Protein AF-A0A7X7XKY8-F1 (afdb_monomer_lite)

Structure (mmCIF, N/CA/C/O backbone):
data_AF-A0A7X7XKY8-F1
#
_entry.id   AF-A0A7X7XKY8-F1
#
loop_
_atom_site.group_PDB
_atom_site.id
_atom_site.type_symbol
_atom_site.label_atom_id
_atom_site.label_alt_id
_atom_site.label_comp_id
_atom_site.label_asym_id
_atom_site.label_entity_id
_atom_site.label_seq_id
_atom_site.pdbx_PDB_ins_code
_atom_site.Cartn_x
_atom_site.Cartn_y
_atom_site.Cartn_z
_atom_site.occupancy
_atom_site.B_iso_or_equiv
_atom_site.auth_seq_id
_atom_site.auth_comp_id
_atom_site.auth_asym_id
_atom_site.auth_atom_id
_atom_site.pdbx_PDB_model_num
ATOM 1 N N . MET A 1 1 ? -3.455 -0.379 -10.842 1.00 80.69 1 MET A N 1
ATOM 2 C CA . MET A 1 1 ? -2.179 0.028 -10.204 1.00 80.69 1 MET A CA 1
ATOM 3 C C . MET A 1 1 ? -2.303 1.465 -9.738 1.00 80.69 1 MET A C 1
ATOM 5 O O . MET A 1 1 ? -2.855 2.275 -10.466 1.00 80.69 1 MET A O 1
ATOM 9 N N . LEU A 1 2 ? -1.863 1.760 -8.518 1.00 88.38 2 LEU A N 1
ATOM 10 C CA . LEU A 1 2 ? -2.125 3.024 -7.832 1.00 88.38 2 LEU A CA 1
ATOM 11 C C . LEU A 1 2 ? -0.823 3.679 -7.386 1.00 88.38 2 LEU A C 1
ATOM 13 O O . LEU A 1 2 ? 0.124 3.003 -6.984 1.00 88.38 2 LEU A O 1
ATOM 17 N N . THR A 1 3 ? -0.791 5.006 -7.394 1.00 89.38 3 THR A N 1
ATOM 18 C CA . THR A 1 3 ? 0.283 5.758 -6.737 1.00 89.38 3 THR A CA 1
ATOM 19 C C . THR A 1 3 ? 0.154 5.669 -5.216 1.00 89.38 3 THR A C 1
ATOM 21 O O . THR A 1 3 ? -0.889 5.302 -4.676 1.00 89.38 3 THR A O 1
ATOM 24 N N . THR A 1 4 ? 1.215 6.034 -4.491 1.00 88.56 4 THR A N 1
ATOM 25 C CA . THR A 1 4 ? 1.194 6.031 -3.015 1.00 88.56 4 THR A CA 1
ATOM 26 C C . THR A 1 4 ? 0.071 6.903 -2.448 1.00 88.56 4 THR A C 1
ATOM 28 O O . THR A 1 4 ? -0.538 6.527 -1.449 1.00 88.56 4 THR A O 1
ATOM 31 N N . SER A 1 5 ? -0.223 8.041 -3.083 1.00 90.06 5 SER A N 1
ATOM 32 C CA . SER A 1 5 ? -1.322 8.918 -2.666 1.00 90.06 5 SER A CA 1
ATOM 33 C C . SER A 1 5 ? -2.677 8.238 -2.857 1.00 90.06 5 SER A C 1
ATOM 35 O O . SER A 1 5 ? -3.422 8.113 -1.892 1.00 90.06 5 SER A O 1
ATOM 37 N N . GLN A 1 6 ? -2.949 7.695 -4.048 1.00 91.81 6 GLN A N 1
ATOM 38 C CA . GLN A 1 6 ? -4.213 7.005 -4.335 1.00 91.81 6 GLN A CA 1
ATOM 39 C C . GLN A 1 6 ? -4.414 5.764 -3.455 1.00 91.81 6 GLN A C 1
ATOM 41 O O . GLN A 1 6 ? -5.506 5.516 -2.954 1.00 91.81 6 GLN A O 1
ATOM 46 N N . ALA A 1 7 ? -3.352 4.994 -3.216 1.00 91.62 7 ALA A N 1
ATOM 47 C CA . ALA A 1 7 ? -3.395 3.833 -2.335 1.00 91.62 7 ALA A CA 1
ATOM 48 C C . ALA A 1 7 ? -3.721 4.222 -0.880 1.00 91.62 7 ALA A C 1
ATOM 50 O O . ALA A 1 7 ? -4.460 3.515 -0.193 1.00 91.62 7 ALA A O 1
ATOM 51 N N . ALA A 1 8 ? -3.206 5.364 -0.416 1.00 92.00 8 ALA A N 1
ATOM 52 C CA . ALA A 1 8 ? -3.521 5.902 0.901 1.00 92.00 8 ALA A CA 1
ATOM 53 C C . ALA A 1 8 ? -4.987 6.358 1.003 1.00 92.00 8 ALA A C 1
ATOM 55 O O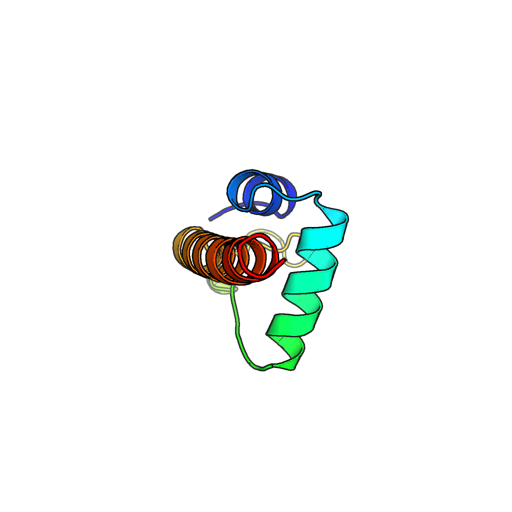 . ALA A 1 8 ? -5.653 6.034 1.990 1.00 92.00 8 ALA A O 1
ATOM 56 N N . GLU A 1 9 ? -5.504 7.026 -0.032 1.00 91.75 9 GLU A N 1
ATOM 57 C CA . GLU A 1 9 ? -6.918 7.413 -0.124 1.00 91.75 9 GLU A CA 1
ATOM 58 C C . GLU A 1 9 ? -7.840 6.194 -0.122 1.00 91.75 9 GLU A C 1
ATOM 60 O O . GLU A 1 9 ? -8.784 6.134 0.665 1.00 91.75 9 GLU A O 1
ATOM 65 N N . LEU A 1 10 ? -7.503 5.165 -0.902 1.00 91.00 10 LEU A N 1
ATOM 66 C CA . LEU A 1 10 ? -8.243 3.905 -0.938 1.00 91.00 10 LEU A CA 1
ATOM 67 C C . LEU A 1 10 ? -8.221 3.194 0.423 1.00 91.00 10 LEU A C 1
ATOM 69 O O . LEU A 1 10 ? -9.213 2.603 0.857 1.00 91.00 10 LEU A O 1
ATOM 73 N N . ALA A 1 11 ? -7.097 3.280 1.134 1.00 89.62 11 ALA A N 1
ATOM 74 C CA . ALA A 1 11 ? -6.978 2.765 2.488 1.00 89.62 11 ALA A CA 1
ATOM 75 C C . ALA A 1 11 ? -7.676 3.632 3.553 1.00 89.62 11 ALA A C 1
ATOM 77 O O . ALA A 1 11 ? -7.779 3.205 4.710 1.00 89.62 11 ALA A O 1
ATOM 78 N N . GLY A 1 12 ? -8.149 4.828 3.190 1.00 89.69 12 GLY A N 1
ATOM 79 C CA . GLY A 1 12 ? -8.780 5.787 4.093 1.00 89.69 12 GLY A CA 1
ATOM 80 C C . GLY A 1 12 ? -7.839 6.273 5.196 1.00 89.69 12 GLY A C 1
ATOM 81 O O . GLY A 1 12 ? -8.274 6.481 6.331 1.00 89.69 12 GLY A O 1
ATOM 82 N N . ILE A 1 13 ? -6.536 6.370 4.911 1.00 90.00 13 ILE A N 1
ATOM 83 C CA . ILE A 1 13 ? -5.525 6.834 5.868 1.00 90.00 13 ILE A CA 1
ATOM 84 C C . ILE A 1 13 ? -4.579 7.860 5.229 1.00 90.00 13 ILE A C 1
ATOM 86 O O . ILE A 1 13 ? -4.370 7.832 4.021 1.00 90.00 13 ILE A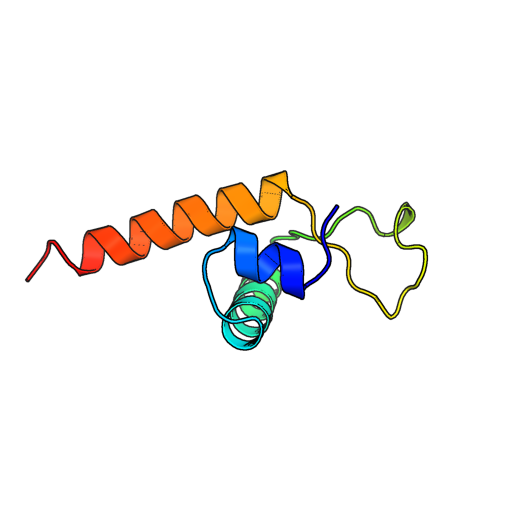 O 1
ATOM 90 N N . PRO A 1 14 ? -3.936 8.731 6.027 1.00 92.06 14 PRO A N 1
ATOM 91 C CA . PRO A 1 14 ? -2.941 9.664 5.506 1.00 92.06 14 PRO A CA 1
ATOM 92 C C . PRO A 1 14 ? -1.774 8.950 4.813 1.00 92.06 14 PRO A C 1
ATOM 94 O O . PRO A 1 14 ? -1.324 7.892 5.267 1.00 92.06 14 PRO A O 1
ATOM 97 N N . LYS A 1 15 ? -1.222 9.576 3.766 1.00 90.25 15 LYS A N 1
ATOM 98 C CA . LYS A 1 15 ? -0.095 9.051 2.969 1.00 90.25 15 LYS A CA 1
ATOM 99 C C . LYS A 1 15 ? 1.112 8.616 3.809 1.00 90.25 15 LYS A C 1
ATOM 101 O O . LYS A 1 15 ? 1.731 7.593 3.526 1.00 90.25 15 LYS A O 1
ATOM 106 N N . GLU A 1 16 ? 1.426 9.353 4.872 1.00 90.56 16 GLU A N 1
ATOM 107 C CA . GLU A 1 16 ? 2.540 9.048 5.778 1.00 90.56 16 GLU A CA 1
ATOM 108 C C . GLU A 1 16 ? 2.282 7.770 6.580 1.00 90.56 16 GLU A C 1
ATOM 110 O O . GLU A 1 16 ? 3.144 6.893 6.678 1.00 90.56 16 GLU A O 1
ATOM 115 N N . GLN A 1 17 ? 1.054 7.622 7.083 1.00 89.75 17 GLN A N 1
ATOM 116 C CA . GLN A 1 17 ? 0.621 6.427 7.801 1.00 89.75 17 GLN A CA 1
ATOM 117 C C . GLN A 1 17 ? 0.588 5.214 6.877 1.00 89.75 17 GLN A C 1
ATOM 119 O O . GLN A 1 17 ? 0.990 4.126 7.291 1.00 89.75 17 GLN A O 1
ATOM 124 N N . PHE A 1 18 ? 0.146 5.401 5.631 1.00 91.31 18 PHE A N 1
ATOM 125 C CA . PHE A 1 18 ? 0.191 4.364 4.610 1.00 91.31 18 PHE A CA 1
ATOM 126 C C . PHE A 1 18 ? 1.632 3.919 4.362 1.00 91.31 18 PHE A C 1
ATOM 128 O O . PHE A 1 18 ? 1.957 2.760 4.602 1.00 91.31 18 PHE A O 1
ATOM 135 N N . ARG A 1 19 ? 2.536 4.843 4.021 1.00 89.38 19 ARG A N 1
ATOM 136 C CA . ARG A 1 19 ? 3.953 4.535 3.767 1.00 89.38 19 ARG A CA 1
ATOM 137 C C . ARG A 1 19 ? 4.617 3.803 4.938 1.00 89.38 19 ARG A C 1
ATOM 139 O O . ARG A 1 19 ? 5.302 2.802 4.726 1.00 89.38 19 ARG A O 1
ATOM 146 N N . SER A 1 20 ? 4.387 4.262 6.169 1.00 91.31 20 SER A N 1
ATOM 147 C CA . SER A 1 20 ? 4.911 3.617 7.380 1.00 91.31 20 SER A CA 1
ATOM 148 C C . SER A 1 20 ? 4.358 2.200 7.564 1.00 91.31 20 SER A C 1
ATOM 150 O O . SER A 1 20 ? 5.103 1.265 7.868 1.00 91.31 20 SER A O 1
ATOM 152 N N . ALA A 1 21 ? 3.060 2.004 7.327 1.00 89.50 21 ALA A N 1
ATOM 153 C CA . ALA A 1 21 ? 2.436 0.697 7.463 1.00 89.50 21 ALA A CA 1
ATOM 154 C C . ALA A 1 21 ? 2.874 -0.288 6.371 1.00 89.50 21 ALA A C 1
ATOM 156 O O . ALA A 1 21 ? 3.175 -1.438 6.683 1.00 89.50 21 ALA A O 1
ATOM 157 N N . MET A 1 22 ? 3.007 0.168 5.126 1.00 88.81 22 MET A N 1
ATOM 158 C CA . MET A 1 22 ? 3.523 -0.666 4.042 1.00 88.81 22 MET A CA 1
ATOM 159 C C . MET A 1 22 ? 4.991 -1.035 4.258 1.00 88.81 22 MET A C 1
ATOM 161 O O . MET A 1 22 ? 5.381 -2.160 3.970 1.00 88.81 22 MET A O 1
ATOM 165 N N . SER A 1 23 ? 5.801 -0.134 4.826 1.00 89.19 23 SER A N 1
ATOM 166 C CA . SER A 1 23 ? 7.176 -0.450 5.236 1.00 89.19 23 SER A CA 1
ATOM 167 C C . SER A 1 23 ? 7.215 -1.582 6.273 1.00 89.19 23 SER A C 1
ATOM 169 O O . SER A 1 23 ? 8.032 -2.497 6.171 1.00 89.19 23 SER A O 1
ATOM 171 N N . LYS A 1 24 ? 6.280 -1.587 7.234 1.00 88.62 24 LYS A N 1
ATOM 172 C CA . LYS A 1 24 ? 6.137 -2.681 8.211 1.00 88.62 24 LYS A CA 1
ATOM 173 C C . LYS A 1 24 ? 5.689 -3.990 7.566 1.00 88.62 24 LYS A C 1
ATOM 175 O O . LYS A 1 24 ? 6.230 -5.042 7.900 1.00 88.62 24 LYS A O 1
ATOM 180 N N . GLU A 1 25 ? 4.733 -3.946 6.641 1.00 89.06 25 GLU A N 1
ATOM 181 C CA . GLU A 1 25 ? 4.298 -5.172 5.973 1.00 89.06 25 GLU A CA 1
ATOM 182 C C . GLU A 1 25 ? 5.377 -5.737 5.030 1.00 89.06 25 GLU A C 1
ATOM 184 O O . GLU A 1 25 ? 5.553 -6.954 4.998 1.00 89.06 25 GLU A O 1
ATOM 189 N N . ARG A 1 26 ? 6.172 -4.884 4.359 1.00 86.44 26 ARG A N 1
ATOM 190 C CA . ARG A 1 26 ? 7.361 -5.322 3.600 1.00 86.44 26 ARG A CA 1
ATOM 191 C C . ARG A 1 26 ? 8.338 -6.087 4.494 1.00 86.44 26 ARG A C 1
ATOM 193 O O . ARG A 1 26 ? 8.805 -7.151 4.110 1.00 86.44 26 ARG A O 1
ATOM 200 N N . LYS A 1 27 ? 8.604 -5.588 5.709 1.00 86.44 27 LYS A N 1
ATOM 201 C CA . LYS A 1 27 ? 9.435 -6.297 6.705 1.00 86.44 27 LYS A CA 1
ATOM 202 C C . LYS A 1 27 ? 8.839 -7.639 7.140 1.00 86.44 27 LYS A C 1
ATOM 204 O O . LYS A 1 27 ? 9.573 -8.506 7.585 1.00 86.44 27 LYS A O 1
ATOM 209 N N . SER A 1 28 ? 7.526 -7.805 7.004 1.00 84.81 28 SER A N 1
ATOM 210 C CA . SER A 1 28 ? 6.823 -9.059 7.291 1.00 84.81 28 SER A CA 1
ATOM 211 C C . SER A 1 28 ? 6.787 -10.012 6.085 1.00 84.81 28 SER A C 1
ATOM 213 O O . SER A 1 28 ? 6.068 -11.005 6.129 1.00 84.81 28 SER A O 1
ATOM 215 N N . GLY A 1 29 ? 7.501 -9.698 4.996 1.00 86.25 29 GLY A N 1
ATOM 216 C CA . GLY A 1 29 ? 7.564 -10.523 3.785 1.00 86.25 29 GLY A CA 1
ATOM 217 C C . GLY A 1 29 ? 6.357 -10.393 2.855 1.00 86.25 29 GLY A C 1
ATOM 218 O O . GLY A 1 29 ? 6.200 -11.195 1.942 1.00 86.25 29 GLY A O 1
ATOM 219 N N . LYS A 1 30 ? 5.481 -9.404 3.068 1.00 86.50 30 LYS A N 1
ATOM 220 C CA . LYS A 1 30 ? 4.302 -9.201 2.220 1.00 86.50 30 LYS A CA 1
ATOM 221 C C . LYS A 1 30 ? 4.535 -8.076 1.221 1.00 86.50 30 LYS A C 1
ATOM 223 O O . LYS A 1 30 ? 4.794 -6.931 1.599 1.00 86.50 30 LYS A O 1
ATOM 228 N N . GLU A 1 31 ? 4.362 -8.388 -0.057 1.00 86.50 31 GLU A N 1
ATOM 229 C CA . GLU A 1 31 ? 4.479 -7.420 -1.143 1.00 86.50 31 GLU A CA 1
ATOM 230 C C . GLU A 1 31 ? 3.121 -6.986 -1.684 1.00 86.50 31 GLU A C 1
ATOM 232 O O . GLU A 1 31 ? 2.387 -7.764 -2.290 1.00 86.50 31 GLU A O 1
ATOM 237 N N . PHE A 1 32 ? 2.837 -5.696 -1.521 1.00 87.81 32 PHE A N 1
ATOM 238 C CA . PHE A 1 32 ? 1.629 -5.021 -2.011 1.00 87.81 32 PHE A CA 1
ATOM 239 C C . PHE A 1 32 ? 1.895 -4.157 -3.242 1.00 87.81 32 PHE A C 1
ATOM 241 O O . PHE A 1 32 ? 1.015 -3.426 -3.691 1.00 87.81 32 PHE A O 1
ATOM 248 N N . HIS A 1 33 ? 3.122 -4.181 -3.751 1.00 87.69 33 HIS A N 1
ATOM 249 C CA . HIS A 1 33 ? 3.440 -3.475 -4.977 1.00 87.69 33 HIS A CA 1
ATOM 250 C C . HIS A 1 33 ? 2.837 -4.171 -6.178 1.00 87.69 33 HIS A C 1
ATOM 252 O O . HIS A 1 33 ? 2.672 -5.395 -6.190 1.00 87.69 33 HIS A O 1
ATOM 25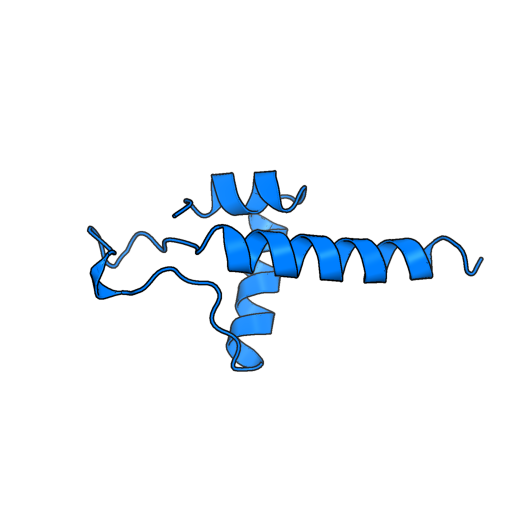8 N N . ALA A 1 34 ? 2.590 -3.355 -7.195 1.00 87.31 34 ALA A N 1
ATOM 259 C CA . ALA A 1 34 ? 2.429 -3.848 -8.544 1.00 87.31 34 ALA A CA 1
ATOM 260 C C . ALA A 1 34 ? 3.748 -4.502 -9.016 1.00 87.31 34 ALA A C 1
ATOM 262 O O . ALA A 1 34 ? 4.818 -4.131 -8.515 1.00 87.31 34 ALA A O 1
ATOM 263 N N . PRO A 1 35 ? 3.688 -5.438 -9.977 1.00 84.56 35 PRO A N 1
ATOM 264 C CA . PRO A 1 35 ? 4.867 -6.046 -10.586 1.00 84.56 35 PRO A CA 1
ATOM 265 C C . PRO A 1 35 ? 5.872 -4.983 -11.026 1.00 84.56 35 PRO A C 1
ATOM 267 O O . PRO A 1 35 ? 5.489 -4.006 -11.667 1.00 84.56 35 PRO A O 1
ATOM 270 N N . ARG A 1 36 ? 7.157 -5.183 -10.712 1.00 80.19 36 ARG A N 1
ATOM 271 C CA . ARG A 1 36 ? 8.234 -4.251 -11.094 1.00 80.19 36 ARG A CA 1
ATOM 272 C C . ARG A 1 36 ? 8.348 -4.054 -12.606 1.00 80.19 36 ARG A C 1
ATOM 274 O O . ARG A 1 36 ? 8.789 -3.003 -13.040 1.00 80.19 36 ARG A O 1
ATOM 281 N N . GLU A 1 37 ? 7.916 -5.035 -13.388 1.00 80.94 37 GLU A N 1
ATOM 282 C CA . GLU A 1 37 ? 7.879 -4.984 -14.855 1.00 80.94 37 GLU A CA 1
ATOM 283 C C . GLU A 1 37 ? 6.911 -3.919 -15.386 1.00 80.94 37 GLU A C 1
ATOM 285 O O . GLU A 1 37 ? 7.098 -3.396 -16.478 1.00 80.94 37 GLU A O 1
ATOM 290 N N . LEU A 1 38 ? 5.898 -3.557 -14.593 1.00 77.94 38 LEU A N 1
ATOM 291 C CA . LEU A 1 38 ? 4.942 -2.499 -14.924 1.00 77.94 38 LEU A CA 1
ATOM 292 C C . LEU A 1 38 ? 5.391 -1.121 -14.418 1.00 77.94 38 LEU A C 1
ATOM 294 O O . LEU A 1 38 ? 4.697 -0.126 -14.628 1.00 77.94 38 LEU A O 1
ATOM 298 N N . TRP A 1 39 ? 6.517 -1.042 -13.705 1.00 83.06 39 TRP A N 1
ATOM 299 C CA . TRP A 1 39 ? 7.015 0.222 -13.182 1.00 83.06 39 TRP A CA 1
ATOM 300 C C . TRP A 1 39 ? 7.733 0.965 -14.304 1.00 83.06 39 TRP A C 1
ATOM 302 O O . TRP A 1 39 ? 8.890 0.692 -14.602 1.00 83.06 39 TRP A O 1
ATOM 312 N N . LEU A 1 40 ? 7.035 1.936 -14.896 1.00 76.62 40 LEU A N 1
ATOM 313 C CA . LEU A 1 40 ? 7.604 2.845 -15.897 1.00 76.62 40 LEU A CA 1
ATOM 314 C C . LEU A 1 40 ? 8.803 3.633 -15.348 1.00 76.62 40 LEU A C 1
ATOM 316 O O . LEU A 1 40 ? 9.702 3.995 -16.097 1.00 76.62 40 LEU A O 1
ATOM 320 N N . ASP A 1 41 ? 8.817 3.885 -14.038 1.00 79.31 41 ASP A N 1
ATOM 321 C CA . ASP A 1 41 ? 9.892 4.587 -13.357 1.00 79.31 41 ASP A CA 1
ATOM 322 C C . ASP A 1 41 ? 10.210 3.905 -12.018 1.00 79.31 41 ASP A C 1
ATOM 324 O O . ASP A 1 41 ? 9.361 3.795 -11.130 1.00 79.31 41 ASP A O 1
ATOM 328 N N . ALA A 1 42 ? 11.455 3.450 -11.852 1.00 72.06 42 ALA A N 1
ATOM 329 C CA . ALA A 1 42 ? 11.893 2.722 -10.658 1.00 72.06 42 ALA A CA 1
ATOM 330 C C . ALA A 1 42 ? 11.870 3.575 -9.373 1.00 72.06 42 ALA A C 1
ATOM 332 O O . ALA A 1 42 ? 11.909 3.029 -8.265 1.00 72.06 42 ALA A O 1
ATOM 333 N N . ARG A 1 43 ? 11.807 4.908 -9.498 1.00 77.62 43 ARG A N 1
ATOM 334 C CA . ARG A 1 43 ? 11.686 5.830 -8.359 1.00 77.62 43 ARG A CA 1
ATOM 335 C C . ARG A 1 43 ? 10.232 6.051 -7.955 1.00 77.62 43 ARG A C 1
ATOM 337 O O . ARG A 1 43 ? 9.993 6.546 -6.852 1.00 77.62 43 ARG A O 1
ATOM 344 N N . THR A 1 44 ? 9.275 5.638 -8.784 1.00 80.62 44 THR A N 1
ATOM 345 C CA . THR A 1 44 ? 7.842 5.781 -8.521 1.00 80.62 44 THR A CA 1
ATOM 346 C C . THR A 1 44 ? 7.233 4.439 -8.112 1.00 80.62 44 THR A C 1
ATOM 348 O O . THR A 1 44 ? 6.843 3.646 -8.966 1.00 80.62 44 THR A O 1
ATOM 351 N N . PRO A 1 45 ? 7.113 4.150 -6.800 1.00 82.00 45 PRO A N 1
ATOM 352 C CA . PRO A 1 45 ? 6.507 2.906 -6.358 1.00 82.00 45 PRO A CA 1
ATOM 353 C C . PRO A 1 45 ? 5.023 2.858 -6.720 1.00 82.00 45 PRO A C 1
ATOM 355 O O . PRO A 1 45 ? 4.233 3.692 -6.260 1.00 82.00 45 PRO A O 1
ATOM 358 N N . LEU A 1 46 ? 4.657 1.842 -7.500 1.00 88.88 46 LEU A N 1
ATOM 359 C CA . LEU A 1 46 ? 3.277 1.521 -7.838 1.00 88.88 46 LEU A CA 1
ATOM 360 C C . LEU A 1 46 ? 2.739 0.423 -6.924 1.00 88.88 46 LEU A C 1
ATOM 362 O O . LEU A 1 46 ? 3.411 -0.564 -6.606 1.00 88.88 46 LEU A O 1
ATOM 366 N N . TRP A 1 47 ? 1.495 0.602 -6.510 1.00 90.25 47 TRP A N 1
ATOM 367 C CA . TRP A 1 47 ? 0.782 -0.291 -5.614 1.00 90.25 47 TRP A CA 1
ATOM 368 C C . TRP A 1 47 ? -0.267 -1.083 -6.377 1.00 90.25 47 TRP A C 1
ATOM 370 O O . TRP A 1 47 ? -0.906 -0.578 -7.304 1.00 90.25 47 TRP A O 1
ATOM 380 N N . ASP A 1 48 ? -0.444 -2.331 -5.973 1.00 92.06 48 ASP A N 1
ATOM 381 C CA . ASP A 1 48 ? -1.517 -3.162 -6.485 1.00 92.06 48 ASP A CA 1
ATOM 382 C C . ASP A 1 48 ? -2.827 -2.794 -5.777 1.00 92.06 48 ASP A C 1
ATOM 384 O O . ASP A 1 48 ? -2.892 -2.755 -4.546 1.00 92.06 48 ASP A O 1
ATOM 388 N N . GLU A 1 49 ? -3.859 -2.475 -6.555 1.00 91.19 49 GLU A N 1
ATOM 389 C CA . GLU A 1 49 ? -5.139 -2.015 -6.015 1.00 91.19 49 GLU A CA 1
ATOM 390 C C . GLU A 1 49 ? -5.807 -3.089 -5.154 1.00 91.19 49 GLU A C 1
ATOM 392 O O . GLU A 1 49 ? -6.236 -2.798 -4.036 1.00 91.19 49 GLU A O 1
ATOM 397 N N . GLU A 1 50 ? -5.838 -4.334 -5.629 1.00 90.56 50 GLU A N 1
ATOM 398 C CA . GLU A 1 50 ? -6.500 -5.438 -4.943 1.00 90.56 50 GLU A CA 1
ATOM 399 C C . GLU A 1 50 ? -5.805 -5.735 -3.612 1.00 90.56 50 GLU A C 1
ATOM 401 O O . GLU A 1 50 ? -6.453 -5.830 -2.560 1.00 90.56 50 GLU A O 1
ATOM 406 N N . LYS A 1 51 ? -4.467 -5.778 -3.623 1.00 91.44 51 LYS A N 1
ATOM 407 C CA . LYS A 1 51 ? -3.681 -6.015 -2.407 1.00 91.44 51 LYS A CA 1
ATOM 408 C C . LYS A 1 51 ? -3.849 -4.886 -1.390 1.00 91.44 51 LYS A C 1
ATOM 410 O O . LYS A 1 51 ? -4.009 -5.156 -0.194 1.00 91.44 51 LYS A O 1
ATOM 415 N N . VAL A 1 52 ? -3.823 -3.626 -1.833 1.00 91.25 52 VAL A N 1
ATOM 416 C CA . VAL A 1 52 ? -4.027 -2.463 -0.951 1.00 91.25 52 VAL A CA 1
ATOM 417 C C . VAL A 1 52 ? -5.432 -2.469 -0.360 1.00 91.25 52 VAL A C 1
ATOM 419 O O . VAL A 1 52 ? -5.594 -2.249 0.843 1.00 91.25 52 VAL A O 1
ATOM 422 N N . LEU A 1 53 ? -6.444 -2.778 -1.166 1.00 90.69 53 LEU A N 1
ATOM 423 C CA . LEU A 1 53 ? -7.837 -2.830 -0.742 1.00 90.69 53 LEU A CA 1
ATOM 424 C C . LEU A 1 53 ? -8.078 -3.972 0.259 1.00 90.69 53 LEU A C 1
ATOM 426 O O . LEU A 1 53 ? -8.742 -3.772 1.283 1.00 90.69 53 LEU A O 1
ATOM 430 N N . ALA A 1 54 ? -7.475 -5.143 0.037 1.00 91.56 54 ALA A N 1
ATOM 431 C CA . ALA A 1 54 ? -7.489 -6.257 0.984 1.00 91.56 54 ALA A CA 1
ATOM 432 C C . ALA A 1 54 ? -6.812 -5.883 2.315 1.00 91.56 54 ALA A C 1
ATOM 434 O O . ALA A 1 54 ? -7.375 -6.110 3.395 1.00 91.56 54 ALA A O 1
ATOM 435 N N . TRP A 1 55 ? -5.642 -5.240 2.253 1.00 90.56 55 TRP A N 1
ATOM 436 C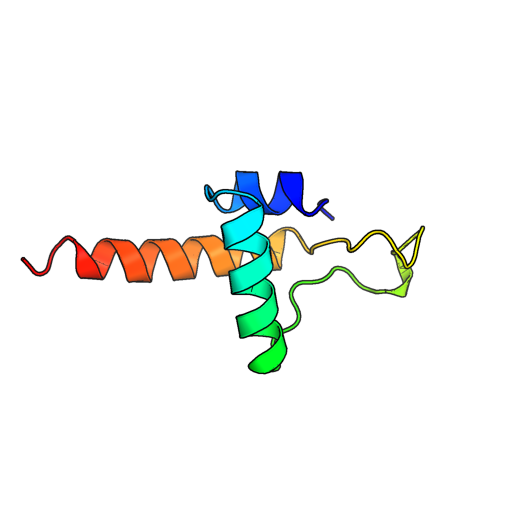 CA . TRP A 1 55 ? -4.926 -4.753 3.431 1.00 90.56 55 TRP A CA 1
ATOM 437 C C . TRP A 1 55 ? -5.738 -3.715 4.216 1.00 90.56 55 TRP A C 1
ATOM 439 O O . TRP A 1 55 ? -5.887 -3.827 5.438 1.00 90.56 55 TRP A O 1
ATOM 449 N N . ALA A 1 56 ? -6.325 -2.739 3.522 1.00 90.75 56 ALA A N 1
ATOM 450 C CA . ALA A 1 56 ? -7.154 -1.694 4.109 1.00 90.75 56 ALA A CA 1
ATOM 451 C C . ALA A 1 56 ? -8.382 -2.275 4.819 1.00 90.75 56 ALA A C 1
ATOM 453 O O . ALA A 1 56 ? -8.663 -1.928 5.972 1.00 90.75 56 ALA A O 1
ATOM 454 N N . LYS A 1 57 ? -9.074 -3.229 4.180 1.00 89.62 57 LYS A N 1
ATOM 455 C CA . LYS A 1 57 ? -10.198 -3.963 4.780 1.00 89.62 57 LYS A CA 1
ATOM 456 C C . LYS A 1 57 ? -9.766 -4.711 6.045 1.00 89.62 57 LYS A C 1
ATOM 458 O O . LYS A 1 57 ? -10.420 -4.581 7.084 1.00 89.62 57 LYS A O 1
ATOM 463 N N . ALA A 1 58 ? -8.651 -5.445 5.999 1.00 88.38 58 ALA A N 1
ATOM 464 C CA . ALA A 1 58 ? -8.115 -6.164 7.158 1.00 88.38 58 ALA A CA 1
ATOM 465 C C . ALA A 1 58 ? -7.735 -5.211 8.307 1.00 88.38 58 ALA A C 1
ATOM 467 O O . ALA A 1 58 ? -8.040 -5.466 9.478 1.00 88.38 58 ALA A O 1
ATOM 468 N N . ARG A 1 59 ? -7.132 -4.064 7.981 1.00 85.69 59 ARG A N 1
ATOM 469 C CA . ARG A 1 59 ? -6.788 -3.015 8.945 1.00 85.69 59 ARG A CA 1
ATOM 470 C C . ARG A 1 59 ? -8.022 -2.383 9.584 1.00 85.69 59 ARG A C 1
ATOM 472 O O . ARG A 1 59 ? -8.038 -2.206 10.805 1.00 85.69 59 ARG A O 1
ATOM 479 N N . LYS A 1 60 ? -9.055 -2.064 8.797 1.00 83.38 60 LYS A N 1
ATOM 480 C CA . LYS A 1 60 ? -10.320 -1.499 9.296 1.00 83.38 60 LYS A CA 1
ATOM 481 C C . LYS A 1 60 ? -11.011 -2.473 10.252 1.00 83.38 60 LYS A C 1
ATOM 483 O O . LYS A 1 60 ? -11.437 -2.051 11.324 1.00 83.38 60 LYS A O 1
ATOM 488 N N . LYS A 1 61 ? -11.020 -3.775 9.931 1.00 79.88 61 LYS A N 1
ATOM 489 C CA . LYS A 1 61 ? -11.514 -4.834 10.834 1.00 79.88 61 LYS A CA 1
ATOM 490 C C . LYS A 1 61 ? -10.753 -4.860 12.167 1.00 79.88 61 LYS A C 1
ATOM 492 O O . LYS A 1 61 ? -11.385 -4.879 13.220 1.00 79.88 61 LYS A O 1
ATOM 497 N N . ARG A 1 62 ? -9.413 -4.781 12.144 1.00 76.12 62 ARG A N 1
ATOM 498 C CA . ARG A 1 62 ? -8.587 -4.709 13.370 1.00 76.12 62 ARG A CA 1
ATOM 499 C C . ARG A 1 62 ? -8.883 -3.467 14.215 1.00 76.12 62 ARG A C 1
ATOM 501 O O . ARG A 1 62 ? -8.954 -3.574 15.433 1.00 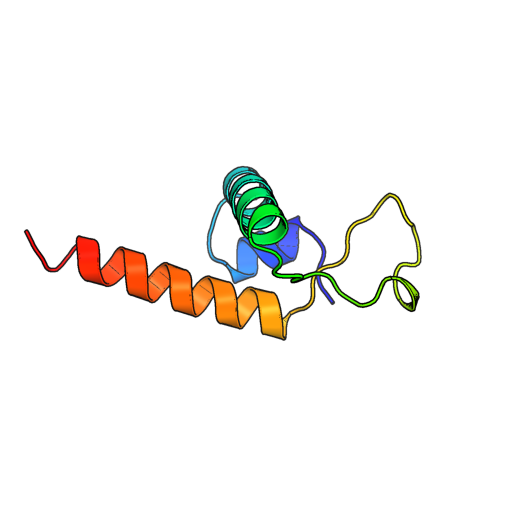76.12 62 ARG A O 1
ATOM 508 N N . LYS A 1 63 ? -9.052 -2.295 13.589 1.00 72.62 63 LYS A N 1
ATOM 509 C CA . LYS A 1 63 ? -9.381 -1.054 14.313 1.00 72.62 63 LYS A CA 1
ATOM 510 C C . LYS A 1 63 ? -10.795 -1.069 14.894 1.00 72.62 63 LYS A C 1
ATOM 512 O O . LYS A 1 63 ? -10.954 -0.646 16.032 1.00 72.62 63 LYS A O 1
ATOM 517 N N . LYS A 1 64 ? -11.790 -1.563 14.145 1.00 66.50 64 LYS A N 1
ATOM 518 C CA . LYS A 1 64 ? -13.184 -1.650 14.611 1.00 66.50 64 LYS A CA 1
ATOM 519 C C . LYS A 1 64 ? -13.283 -2.505 15.878 1.00 66.50 64 LYS A C 1
ATOM 521 O O . LYS A 1 64 ? -13.745 -2.017 16.896 1.00 66.50 64 LYS A O 1
ATOM 526 N N . ARG A 1 65 ? -12.659 -3.689 15.876 1.00 61.59 65 ARG A N 1
ATOM 527 C CA . ARG A 1 65 ? -12.615 -4.584 17.046 1.00 61.59 65 ARG A CA 1
ATOM 528 C C . ARG A 1 65 ? -11.988 -3.959 18.3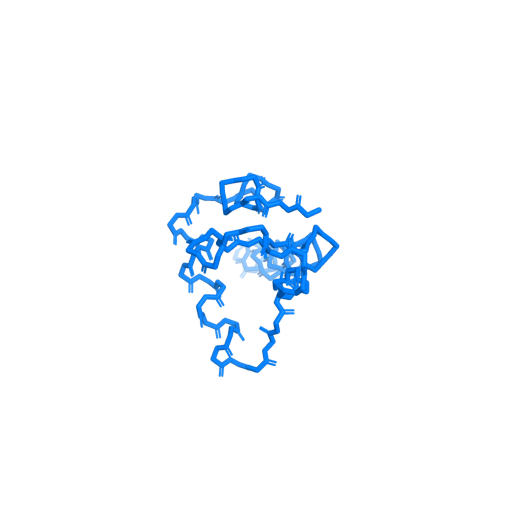03 1.00 61.59 65 ARG A C 1
ATOM 530 O O . ARG A 1 65 ? -12.273 -4.412 19.399 1.00 61.59 65 ARG A O 1
ATOM 537 N N . LYS A 1 66 ? -11.144 -2.930 18.160 1.00 57.44 66 LYS A N 1
ATOM 538 C CA . LYS A 1 66 ? -10.553 -2.206 19.297 1.00 57.44 66 LYS A CA 1
ATOM 539 C C . LYS A 1 66 ? -11.477 -1.115 19.861 1.00 57.44 66 LYS A C 1
ATOM 541 O O . LYS A 1 66 ? -11.227 -0.650 20.963 1.00 57.44 66 LYS A O 1
ATOM 546 N N . LYS A 1 67 ? -12.494 -0.683 19.103 1.00 56.69 67 LYS A N 1
ATOM 547 C CA . LYS A 1 67 ? -13.459 0.352 19.508 1.00 56.69 67 LYS A CA 1
ATOM 548 C C . LYS A 1 67 ? -14.707 -0.240 20.175 1.00 56.69 67 LYS A C 1
ATOM 550 O O . LYS A 1 67 ? -15.283 0.423 21.016 1.00 56.69 67 LYS A O 1
ATOM 555 N N . ASP A 1 68 ? -15.079 -1.473 19.833 1.00 54.34 68 ASP A N 1
ATOM 556 C CA . ASP A 1 68 ? -16.241 -2.179 20.403 1.00 54.34 68 ASP A CA 1
ATOM 557 C C . ASP A 1 68 ? -15.914 -2.987 21.685 1.00 54.34 68 ASP A C 1
ATOM 559 O O . ASP A 1 68 ? -16.733 -3.775 22.142 1.00 54.34 68 ASP A O 1
ATOM 563 N N . ALA A 1 69 ? -14.700 -2.858 22.233 1.00 51.91 69 ALA A N 1
ATOM 564 C CA . ALA A 1 69 ? -14.231 -3.598 23.415 1.00 51.91 69 ALA A CA 1
ATOM 565 C C . ALA A 1 69 ? -13.978 -2.690 24.635 1.00 51.91 69 ALA A C 1
ATOM 567 O O . ALA A 1 69 ? -13.175 -3.043 25.498 1.00 51.91 69 ALA A O 1
ATOM 568 N N . GLY A 1 70 ? -14.596 -1.507 24.664 1.00 42.50 70 GLY A N 1
ATOM 569 C CA . GLY A 1 70 ? -14.507 -0.536 25.754 1.00 42.50 70 GLY A CA 1
ATOM 570 C C . GLY A 1 70 ? -15.883 -0.063 26.173 1.00 42.50 70 GLY A C 1
ATOM 571 O O . GLY A 1 70 ? -16.767 -0.033 25.287 1.00 42.50 70 GLY A O 1
#

Sequence (70 aa):
MLTTSQAAELAGIPKEQFRSAMSKERKSGKEFHAPRELWLDARTPLWDEEKVLAWAKARKKRKKRKKDAG

pLDDT: mean 83.78, std 10.71, range [42.5, 92.06]

Radius of gyration: 12.93 Å; chains: 1; bounding box: 28×20×42 Å

Foldseek 3Di:
DDFLCVLCVLLVHDSVVSVVVQVVVVVVVDDQFDPPVPPPDPVTTHGDNVSSNVVSVVVVVVVVVVVVPD

Secondary structure (DSSP, 8-state):
-B-HHHHHHHTTS-HHHHHHHHHHHHHTT---BPPGGG-SSTTS--B-HHHHHHHHHHHHHHHHHHHTT-